Protein AF-A0A890C9V6-F1 (afdb_monomer_lite)

Secondary structure (DSSP, 8-state):
-EEEEEETT-S-BTTEEEEEEETTEEEEEEPTTEEEEEEEETTEEEEE--TTT----EEEEEEETTEEEEEEEEETTEEEEEEEETTEEEEE---

Organism: Theileria equi (NCBI:txid5872)

pLDDT: mean 88.18, std 8.45, range [47.56, 95.88]

Foldseek 3Di:
DAEWEAAPVDPDTPQWDWDPPDPFKIKIFGHPPYAHQFYAHVVGTQDGDDCVVWGWGMWIWGADPNWIKIWIRGDPPDIWIWTDDPPHIDTDPPD

Sequence (95 aa):
ASGAVVDFQLESIDHVTIDKQSEEHIVYTAHEGYAVEKVKEGDSVIKTFDLKEQTPKTVVRHIKDNKPYVVIAVESALHLVLKKDGDKWVELEVA

Radius of gyration: 12.46 Å; chains: 1; bounding box: 30×34×32 Å

Structure (mmCIF, N/CA/C/O backbone):
data_AF-A0A890C9V6-F1
#
_entry.id   AF-A0A890C9V6-F1
#
loop_
_atom_site.group_PDB
_atom_site.id
_atom_site.type_symbol
_atom_site.label_atom_id
_atom_site.label_alt_id
_atom_site.label_comp_id
_atom_site.label_asym_id
_atom_site.label_entity_id
_atom_site.label_seq_id
_atom_site.pdbx_PDB_ins_code
_atom_site.Cartn_x
_atom_site.Cartn_y
_atom_site.Cartn_z
_atom_site.occupancy
_atom_site.B_iso_or_equiv
_atom_site.auth_seq_id
_atom_site.auth_comp_id
_atom_site.auth_asym_id
_atom_site.auth_atom_id
_atom_site.pdbx_PDB_model_num
ATOM 1 N N . ALA A 1 1 ? 10.249 -3.559 -13.445 1.00 63.00 1 ALA A N 1
ATOM 2 C CA . ALA A 1 1 ? 9.848 -4.265 -12.214 1.00 63.00 1 ALA A CA 1
ATOM 3 C C . ALA A 1 1 ? 8.500 -4.920 -12.461 1.00 63.00 1 ALA A C 1
ATOM 5 O O . ALA A 1 1 ? 7.721 -4.349 -13.218 1.00 63.00 1 ALA A O 1
ATOM 6 N N . SER A 1 2 ? 8.238 -6.087 -11.878 1.00 85.06 2 SER A N 1
ATOM 7 C CA . SER A 1 2 ? 6.888 -6.668 -11.886 1.00 85.06 2 SER A CA 1
ATOM 8 C C . SER A 1 2 ? 6.008 -5.966 -10.846 1.00 85.06 2 SER A C 1
ATOM 10 O O . SER A 1 2 ? 6.522 -5.469 -9.840 1.00 85.06 2 SER A O 1
ATOM 12 N N . GLY A 1 3 ? 4.702 -5.899 -11.104 1.00 86.62 3 GLY A N 1
ATOM 13 C CA . GLY A 1 3 ? 3.743 -5.191 -10.262 1.00 86.62 3 GLY A CA 1
ATOM 14 C C . GLY A 1 3 ? 3.189 -6.037 -9.121 1.00 86.62 3 GLY A C 1
ATOM 15 O O . GLY A 1 3 ? 2.636 -7.109 -9.348 1.00 86.62 3 GLY A O 1
ATOM 16 N N . ALA A 1 4 ? 3.325 -5.543 -7.892 1.00 91.94 4 ALA A N 1
ATOM 17 C CA . ALA A 1 4 ? 2.690 -6.086 -6.699 1.00 91.94 4 ALA A CA 1
ATOM 18 C C . ALA A 1 4 ? 1.404 -5.311 -6.374 1.00 91.94 4 ALA A C 1
ATOM 20 O O . ALA A 1 4 ? 1.342 -4.085 -6.518 1.00 91.94 4 ALA A O 1
ATOM 21 N N . VAL A 1 5 ? 0.384 -6.025 -5.896 1.00 94.31 5 VAL A N 1
ATOM 22 C CA . VAL A 1 5 ? -0.874 -5.433 -5.424 1.00 94.31 5 VAL A CA 1
ATOM 23 C C . VAL A 1 5 ? -0.863 -5.413 -3.905 1.00 94.31 5 VAL A C 1
ATOM 25 O O . VAL A 1 5 ? -0.909 -6.462 -3.270 1.00 94.31 5 VAL A O 1
ATOM 28 N N . VAL A 1 6 ? -0.836 -4.219 -3.323 1.00 93.75 6 VAL A N 1
ATOM 29 C CA . VAL A 1 6 ? -0.892 -4.032 -1.875 1.00 93.75 6 VAL A CA 1
ATOM 30 C C . VAL A 1 6 ? -2.341 -3.841 -1.448 1.00 93.75 6 VAL A C 1
ATOM 32 O O . VAL A 1 6 ? -2.956 -2.817 -1.738 1.00 93.75 6 VAL A O 1
ATOM 35 N N . ASP A 1 7 ? -2.883 -4.831 -0.745 1.00 91.88 7 ASP A N 1
ATOM 36 C CA . ASP A 1 7 ? -4.156 -4.727 -0.036 1.00 91.88 7 ASP A CA 1
ATOM 37 C C . ASP A 1 7 ? -3.890 -4.770 1.459 1.00 91.88 7 ASP A C 1
ATOM 39 O O . ASP A 1 7 ? -3.474 -5.792 2.001 1.00 91.88 7 ASP A O 1
ATOM 43 N N . PHE A 1 8 ? -4.125 -3.657 2.136 1.00 85.06 8 PHE A N 1
ATOM 44 C CA . PHE A 1 8 ? -3.790 -3.559 3.549 1.00 85.06 8 PHE A CA 1
ATOM 45 C C . PHE A 1 8 ? -4.782 -4.258 4.487 1.00 85.06 8 PHE A C 1
ATOM 47 O O . PHE A 1 8 ? -4.636 -4.145 5.706 1.00 85.06 8 PHE A O 1
ATOM 54 N N . GLN A 1 9 ? -5.804 -4.937 3.959 1.00 86.44 9 GLN A N 1
ATOM 55 C CA . GLN A 1 9 ? -6.621 -5.880 4.727 1.00 86.44 9 GLN A CA 1
ATOM 56 C C . GLN A 1 9 ? -6.007 -7.288 4.762 1.00 86.44 9 GLN A C 1
ATOM 58 O O . GLN A 1 9 ? -6.414 -8.107 5.583 1.00 86.44 9 GLN A O 1
ATOM 63 N N . LEU A 1 10 ? -5.030 -7.576 3.894 1.00 86.94 10 LEU A N 1
ATOM 64 C CA . LEU A 1 10 ? -4.386 -8.883 3.816 1.00 86.94 10 LEU A CA 1
ATOM 65 C C . LEU A 1 10 ? -3.199 -8.990 4.773 1.00 86.94 10 LEU A C 1
ATOM 67 O O . LEU A 1 10 ? -2.441 -8.045 4.985 1.00 86.94 10 LEU A O 1
ATOM 71 N N . GLU A 1 11 ? -3.006 -10.193 5.309 1.00 85.62 11 GLU A N 1
ATOM 72 C CA . GLU A 1 11 ? -1.886 -10.512 6.201 1.00 85.62 11 GLU A CA 1
ATOM 73 C C . GLU A 1 11 ? -0.682 -11.124 5.477 1.00 85.62 11 GLU A C 1
ATOM 75 O O . GLU A 1 11 ? 0.384 -11.271 6.070 1.00 85.62 11 GLU A O 1
ATOM 80 N N . SER A 1 12 ? -0.838 -11.464 4.197 1.00 89.69 12 SER A N 1
ATOM 81 C CA . SER A 1 12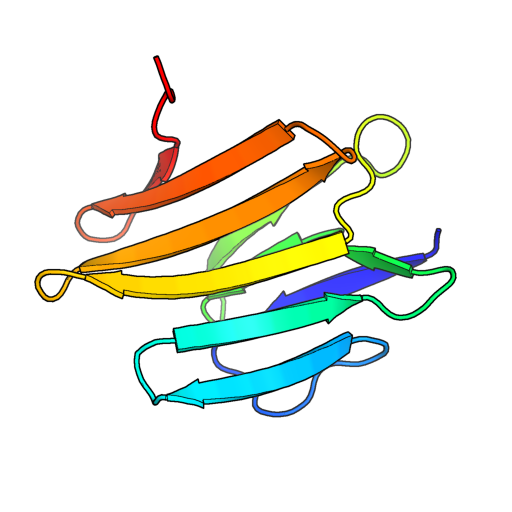 ? 0.236 -11.922 3.319 1.00 89.69 12 SER A CA 1
ATOM 82 C C . SER A 1 12 ? -0.011 -11.408 1.908 1.00 89.69 12 SER A C 1
ATOM 84 O O . SER A 1 12 ? -1.127 -11.532 1.397 1.00 89.69 12 SER A O 1
ATOM 86 N N . ILE A 1 13 ? 1.023 -10.870 1.273 1.00 92.69 13 ILE A N 1
ATOM 87 C CA . ILE A 1 13 ? 0.964 -10.336 -0.085 1.00 92.69 13 ILE A CA 1
ATOM 88 C C . ILE A 1 13 ? 2.179 -10.870 -0.834 1.00 92.69 13 ILE A C 1
ATOM 90 O O . ILE A 1 13 ? 3.291 -10.873 -0.308 1.00 92.69 13 ILE A O 1
ATOM 94 N N . ASP A 1 14 ? 1.961 -11.341 -2.056 1.00 92.50 14 ASP A N 1
ATOM 95 C CA . ASP A 1 14 ? 3.043 -11.876 -2.868 1.00 92.50 14 ASP A CA 1
ATOM 96 C C . ASP A 1 14 ? 4.079 -10.790 -3.187 1.00 92.50 14 ASP A C 1
ATOM 98 O O . ASP A 1 14 ? 3.737 -9.647 -3.500 1.00 92.50 14 ASP A O 1
ATOM 102 N N . HIS A 1 15 ? 5.355 -11.155 -3.078 1.00 93.69 15 HIS A N 1
ATOM 103 C CA . HIS A 1 15 ? 6.499 -10.267 -3.315 1.00 93.69 15 HIS A CA 1
ATOM 104 C C . HIS A 1 15 ? 6.556 -8.990 -2.452 1.00 93.69 15 HIS A C 1
ATOM 106 O O . HIS A 1 15 ? 7.223 -8.020 -2.827 1.00 93.69 15 HIS A O 1
ATOM 112 N N . VAL A 1 16 ? 5.879 -8.978 -1.302 1.00 95.38 16 VAL A N 1
ATOM 113 C CA . VAL A 1 16 ? 5.857 -7.851 -0.365 1.00 95.38 16 VAL A CA 1
ATOM 114 C C . VAL A 1 16 ? 6.108 -8.349 1.057 1.00 95.38 16 VAL A C 1
ATOM 116 O O . VAL A 1 16 ? 5.404 -9.226 1.555 1.00 95.38 16 VAL A O 1
ATOM 119 N N . THR A 1 17 ? 7.059 -7.728 1.751 1.00 95.88 17 THR A N 1
ATOM 120 C CA . THR A 1 17 ? 7.242 -7.903 3.195 1.00 95.88 17 THR A CA 1
ATOM 121 C C . THR A 1 17 ? 6.262 -7.004 3.936 1.00 95.88 17 THR A C 1
ATOM 123 O O . THR A 1 17 ? 6.195 -5.806 3.656 1.00 95.88 17 THR A O 1
ATOM 126 N N . ILE A 1 18 ? 5.537 -7.568 4.903 1.00 95.25 18 ILE A N 1
ATOM 127 C CA . ILE A 1 18 ? 4.630 -6.833 5.788 1.00 95.25 18 ILE A CA 1
ATOM 128 C C . ILE A 1 18 ? 5.266 -6.747 7.172 1.00 95.25 18 ILE A C 1
ATOM 130 O O . ILE A 1 18 ? 5.436 -7.757 7.851 1.00 95.25 18 ILE A O 1
ATOM 134 N N . ASP A 1 19 ? 5.592 -5.532 7.590 1.00 94.75 19 ASP A N 1
ATOM 135 C CA . ASP A 1 19 ? 6.160 -5.228 8.895 1.00 94.75 19 ASP A CA 1
ATOM 136 C C . ASP A 1 19 ? 5.107 -4.526 9.765 1.00 94.75 19 ASP A C 1
ATOM 138 O O . ASP A 1 19 ? 4.801 -3.338 9.600 1.00 94.75 19 ASP A O 1
ATOM 142 N N . LYS A 1 20 ? 4.483 -5.307 10.655 1.00 92.00 20 LYS A N 1
ATOM 143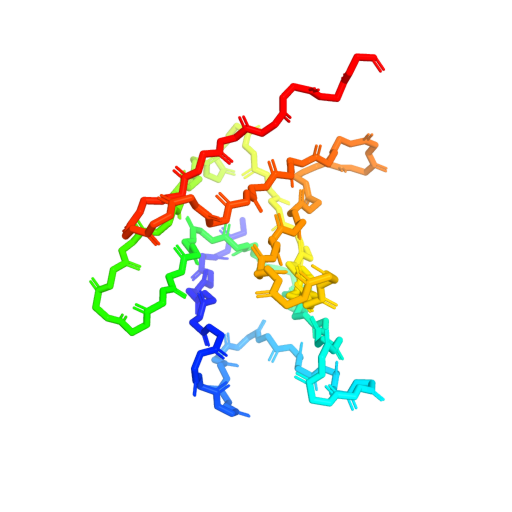 C CA . LYS A 1 20 ? 3.441 -4.848 1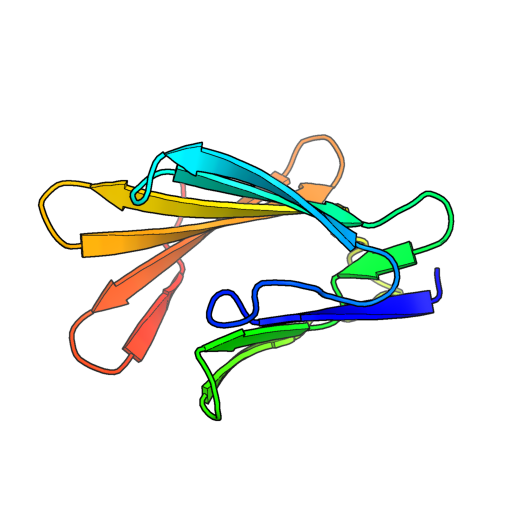1.582 1.00 92.00 20 LYS A CA 1
ATOM 144 C C . LYS A 1 20 ? 4.090 -4.256 12.835 1.00 92.00 20 LYS A C 1
ATOM 146 O O . LYS A 1 20 ? 4.222 -4.936 13.850 1.00 92.00 20 LYS A O 1
ATOM 151 N N . GLN A 1 21 ? 4.464 -2.983 12.762 1.00 91.12 21 GLN A N 1
ATOM 152 C CA . GLN A 1 21 ? 5.021 -2.235 13.896 1.00 91.12 21 GLN A CA 1
ATOM 153 C C . GLN A 1 21 ? 3.969 -2.027 15.006 1.00 91.12 21 GLN A C 1
ATOM 155 O O . GLN A 1 21 ? 4.280 -2.111 16.192 1.00 91.12 21 GLN A O 1
ATOM 160 N N . SER A 1 22 ? 2.707 -1.802 14.626 1.00 90.69 22 SER A N 1
ATOM 161 C CA . SER A 1 22 ? 1.526 -1.852 15.499 1.00 90.69 22 SER A CA 1
ATOM 162 C C . SER A 1 22 ? 0.254 -2.096 14.672 1.00 90.69 22 SER A C 1
ATOM 164 O O . SER A 1 22 ? 0.300 -2.133 13.441 1.00 90.69 22 SER A O 1
ATOM 166 N N . GLU A 1 23 ? -0.912 -2.233 15.312 1.00 85.50 23 GLU A N 1
ATOM 167 C CA . GLU A 1 23 ? -2.195 -2.288 14.582 1.00 85.50 23 GLU A CA 1
ATOM 168 C C . GLU A 1 23 ? -2.452 -1.007 13.765 1.00 85.50 23 GLU A C 1
ATOM 170 O O . GLU A 1 23 ? -3.024 -1.041 12.668 1.00 85.50 23 GLU A O 1
ATOM 175 N N . GLU A 1 24 ? -1.961 0.119 14.282 1.00 88.38 24 GLU A N 1
ATOM 176 C CA . GLU A 1 24 ? -2.100 1.453 13.711 1.00 88.38 24 GLU A CA 1
ATOM 177 C C . GLU A 1 24 ? -0.937 1.851 12.798 1.00 88.38 24 GLU A C 1
ATOM 179 O O . GLU A 1 24 ? -1.017 2.910 12.188 1.00 88.38 24 GLU A O 1
ATOM 184 N N . HIS A 1 25 ? 0.131 1.053 12.686 1.00 91.12 25 HIS A N 1
ATOM 185 C CA . HIS A 1 25 ? 1.306 1.357 11.866 1.00 91.12 25 HIS A CA 1
ATOM 186 C C . HIS A 1 25 ? 1.850 0.086 11.208 1.00 91.12 25 HIS A C 1
ATOM 188 O O 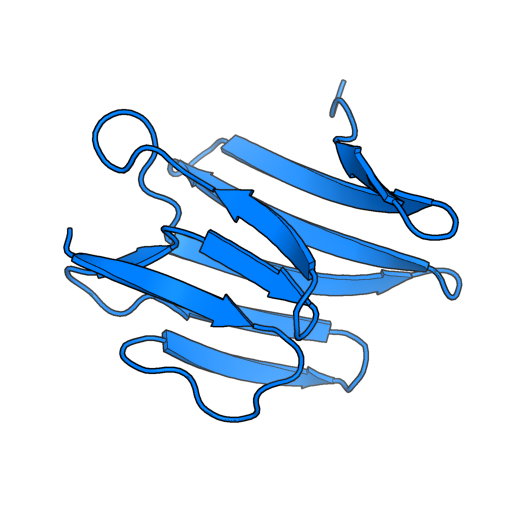. HIS A 1 25 ? 2.466 -0.757 11.860 1.00 91.12 25 HIS A O 1
ATOM 194 N N . ILE A 1 26 ? 1.646 -0.044 9.896 1.00 93.62 26 ILE A N 1
ATOM 195 C CA . ILE A 1 26 ? 2.106 -1.200 9.118 1.00 93.62 26 ILE A CA 1
ATOM 196 C C . ILE A 1 26 ? 2.856 -0.718 7.881 1.00 93.62 26 ILE A C 1
ATOM 198 O O . ILE A 1 26 ? 2.348 0.117 7.127 1.00 93.62 26 ILE A O 1
ATOM 202 N N . VAL A 1 27 ? 4.041 -1.280 7.659 1.00 94.50 27 VAL A N 1
ATOM 203 C CA . VAL A 1 27 ? 4.894 -0.984 6.506 1.00 94.50 27 VAL A CA 1
ATOM 204 C C . VAL A 1 27 ? 4.872 -2.166 5.540 1.00 94.50 27 VAL A C 1
ATOM 206 O O . VAL A 1 27 ? 5.148 -3.301 5.917 1.00 94.50 27 VAL A O 1
ATOM 209 N N . TYR A 1 28 ? 4.559 -1.893 4.279 1.00 95.12 28 TYR A N 1
ATOM 210 C CA . TYR A 1 28 ? 4.555 -2.852 3.180 1.00 95.12 28 TYR A CA 1
ATOM 211 C C . TYR A 1 28 ? 5.718 -2.514 2.253 1.00 95.12 28 TYR A C 1
ATOM 213 O O . TYR A 1 28 ? 5.753 -1.417 1.692 1.00 95.12 28 TYR A O 1
ATOM 221 N N . THR A 1 29 ? 6.659 -3.439 2.077 1.00 94.81 29 THR A N 1
ATOM 222 C CA . THR A 1 29 ? 7.859 -3.220 1.257 1.00 94.81 29 THR A CA 1
ATOM 223 C C . THR A 1 29 ? 7.920 -4.233 0.126 1.00 94.81 29 THR A C 1
ATOM 225 O O . THR A 1 29 ? 8.040 -5.431 0.374 1.00 94.81 29 THR A O 1
ATOM 228 N N . ALA A 1 30 ? 7.860 -3.758 -1.117 1.00 94.19 30 ALA A N 1
ATOM 229 C CA . ALA A 1 30 ? 8.046 -4.603 -2.289 1.00 94.19 30 ALA A CA 1
ATOM 230 C C . ALA A 1 30 ? 9.472 -5.175 -2.317 1.00 94.19 30 ALA A C 1
ATOM 232 O O . ALA A 1 30 ? 10.450 -4.450 -2.114 1.00 94.19 30 ALA A O 1
ATOM 233 N N . HIS A 1 31 ? 9.588 -6.473 -2.590 1.00 94.38 31 HIS A N 1
ATOM 234 C CA . HIS A 1 31 ? 10.871 -7.155 -2.717 1.00 94.38 31 HIS A CA 1
ATOM 235 C C . HIS A 1 31 ? 11.696 -6.587 -3.884 1.00 94.38 31 HIS A C 1
ATOM 237 O O . HIS A 1 31 ? 11.185 -5.933 -4.802 1.00 94.38 31 HIS A O 1
ATOM 243 N N . GLU A 1 32 ? 12.999 -6.861 -3.878 1.00 90.62 32 GLU A N 1
ATOM 244 C CA . GLU A 1 32 ? 13.884 -6.489 -4.981 1.00 90.62 32 GLU A CA 1
ATOM 245 C C . GLU A 1 32 ? 13.354 -7.025 -6.327 1.00 90.62 32 GLU A C 1
ATOM 247 O O . GLU A 1 32 ? 12.857 -8.145 -6.418 1.00 90.62 32 GLU A O 1
ATOM 252 N N . GLY A 1 33 ? 13.402 -6.196 -7.376 1.00 90.75 33 GLY A N 1
ATOM 253 C CA . GLY A 1 33 ? 12.822 -6.510 -8.690 1.00 90.75 33 GLY A CA 1
ATOM 254 C C . GLY A 1 33 ? 11.318 -6.225 -8.843 1.00 90.75 33 GLY A C 1
ATOM 255 O O . GLY A 1 33 ? 10.837 -6.148 -9.979 1.00 90.75 33 GLY A O 1
ATOM 256 N N . TYR A 1 34 ? 10.595 -5.964 -7.748 1.00 93.25 34 TYR A N 1
ATOM 257 C CA . TYR A 1 34 ? 9.159 -5.649 -7.743 1.00 93.25 34 TYR A CA 1
ATOM 258 C C . TYR A 1 34 ? 8.885 -4.180 -7.416 1.00 93.25 34 TYR A C 1
ATOM 260 O O . TYR A 1 34 ? 9.734 -3.481 -6.866 1.00 93.25 34 TYR A O 1
ATOM 268 N N . ALA A 1 35 ? 7.710 -3.690 -7.790 1.00 93.56 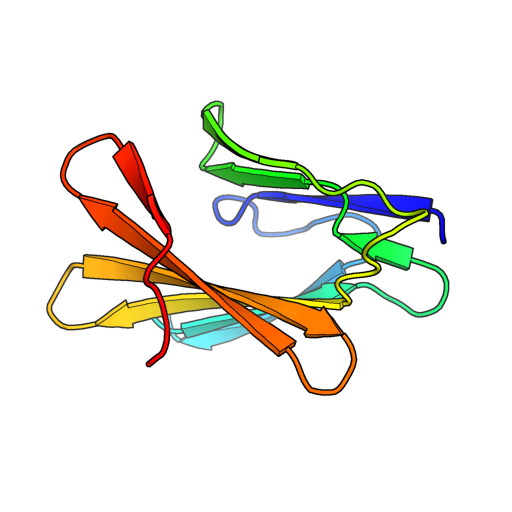35 ALA A N 1
ATOM 269 C CA . ALA A 1 35 ? 7.203 -2.368 -7.430 1.00 93.56 35 ALA A CA 1
ATOM 270 C C . ALA A 1 35 ? 5.706 -2.462 -7.130 1.00 93.56 35 ALA A C 1
ATOM 272 O O . ALA A 1 35 ? 5.042 -3.389 -7.587 1.00 93.56 35 ALA A O 1
ATOM 273 N N . VAL A 1 36 ? 5.165 -1.516 -6.371 1.00 94.44 36 VAL A N 1
ATOM 274 C CA . VAL A 1 36 ? 3.736 -1.488 -6.049 1.00 94.44 36 VAL A CA 1
ATOM 275 C C . VAL A 1 36 ? 2.953 -0.929 -7.237 1.00 94.44 36 VAL A C 1
ATOM 277 O O . VAL A 1 36 ? 2.975 0.260 -7.518 1.00 94.44 36 VAL A O 1
ATOM 280 N N . GLU A 1 37 ? 2.229 -1.777 -7.951 1.00 95.25 37 GLU A N 1
ATOM 281 C CA . GLU A 1 37 ? 1.405 -1.337 -9.084 1.00 95.25 37 GLU A CA 1
ATOM 282 C C . GLU A 1 37 ? 0.070 -0.764 -8.613 1.00 95.25 37 GLU A C 1
ATOM 284 O O . GLU A 1 37 ? -0.503 0.129 -9.235 1.00 95.25 37 GLU A O 1
ATOM 289 N N . LYS A 1 38 ? -0.455 -1.286 -7.503 1.00 95.00 38 LYS A N 1
ATOM 290 C CA . LYS A 1 38 ? -1.807 -0.978 -7.049 1.00 95.00 38 LYS A CA 1
ATOM 291 C C . LYS A 1 38 ? -1.900 -1.031 -5.538 1.00 95.00 38 LYS A C 1
ATOM 293 O O . LYS A 1 38 ? -1.419 -1.981 -4.927 1.00 95.00 38 LYS A O 1
ATOM 298 N N . VAL A 1 39 ? -2.575 -0.043 -4.962 1.00 94.81 39 VAL A N 1
ATOM 299 C CA . VAL A 1 39 ? -2.951 -0.010 -3.547 1.00 94.81 39 VAL A CA 1
ATOM 300 C C . VAL A 1 39 ? -4.469 -0.068 -3.442 1.00 94.81 39 VAL A C 1
ATOM 302 O O . VAL A 1 39 ? -5.168 0.671 -4.143 1.00 94.81 39 VAL A O 1
ATOM 305 N N . LYS A 1 40 ? -4.985 -0.955 -2.589 1.00 94.44 40 LYS A N 1
ATOM 306 C CA . LYS A 1 40 ? -6.421 -1.171 -2.390 1.00 94.44 40 LYS A CA 1
ATOM 307 C C . LYS A 1 40 ? -6.791 -1.421 -0.926 1.00 94.44 40 LYS A C 1
ATOM 309 O O . LYS A 1 40 ? -5.935 -1.737 -0.104 1.00 94.44 40 LYS A O 1
ATOM 314 N N . GLU A 1 41 ? -8.081 -1.275 -0.646 1.00 90.75 41 GLU A N 1
ATOM 315 C CA . GLU A 1 41 ? -8.761 -1.618 0.605 1.00 90.75 41 GLU A CA 1
ATOM 316 C C . GLU A 1 41 ? -9.872 -2.618 0.287 1.00 90.75 41 GLU A C 1
ATOM 318 O O . GLU A 1 41 ? -10.958 -2.219 -0.147 1.00 90.75 41 GLU A O 1
ATOM 323 N N . GLY A 1 42 ? -9.592 -3.916 0.428 1.00 89.31 42 GLY A N 1
ATOM 324 C CA . GLY A 1 42 ? -10.520 -4.958 -0.011 1.00 89.31 42 GLY A CA 1
ATOM 325 C C . GLY A 1 42 ? -10.835 -4.824 -1.506 1.00 89.31 42 GLY A C 1
ATOM 326 O O . GLY A 1 42 ? -9.947 -4.952 -2.358 1.00 89.31 42 GLY A O 1
ATOM 327 N N . ASP A 1 43 ? -12.095 -4.526 -1.830 1.00 90.31 43 ASP A N 1
ATOM 328 C CA . ASP A 1 43 ? -12.565 -4.339 -3.211 1.00 90.31 43 ASP A CA 1
ATOM 329 C C . ASP A 1 43 ? -12.336 -2.920 -3.764 1.00 90.31 43 ASP A C 1
ATOM 331 O O . ASP A 1 43 ? -12.458 -2.689 -4.968 1.00 90.31 43 ASP A O 1
ATOM 335 N N . SER A 1 44 ? -11.985 -1.951 -2.912 1.00 89.81 44 SER A N 1
ATOM 336 C CA . SER A 1 44 ? -11.834 -0.548 -3.314 1.00 89.81 44 SER A CA 1
ATOM 337 C C . SER A 1 44 ? -10.402 -0.228 -3.732 1.00 89.81 44 SER A C 1
ATOM 339 O O . SER A 1 44 ? -9.477 -0.303 -2.927 1.00 89.81 44 SER A O 1
ATOM 341 N N . VAL A 1 45 ? -10.204 0.180 -4.987 1.00 93.62 45 VAL A N 1
ATOM 342 C CA . VAL A 1 45 ? -8.898 0.651 -5.474 1.00 93.62 45 VAL A CA 1
ATOM 343 C C . VAL A 1 45 ? -8.649 2.077 -4.988 1.00 93.62 45 VAL A C 1
ATOM 345 O O . VAL A 1 45 ? -9.444 2.974 -5.249 1.00 93.62 45 VAL A O 1
ATOM 348 N N . ILE A 1 46 ? -7.519 2.285 -4.314 1.00 92.69 46 ILE A N 1
ATOM 349 C CA . ILE A 1 46 ? -7.105 3.588 -3.778 1.00 92.69 46 ILE A CA 1
ATOM 350 C C . ILE A 1 46 ? -6.236 4.325 -4.789 1.00 92.69 46 ILE A C 1
ATOM 352 O O . ILE A 1 46 ? -6.464 5.496 -5.077 1.00 92.69 46 ILE A O 1
ATOM 356 N N . LYS A 1 47 ? -5.229 3.637 -5.334 1.00 92.88 47 LYS A N 1
ATOM 357 C CA . LYS A 1 47 ? -4.304 4.196 -6.324 1.00 92.88 47 LYS A CA 1
ATOM 358 C C . LYS A 1 47 ? -3.764 3.082 -7.217 1.00 92.88 47 LYS A C 1
ATOM 360 O O . LYS A 1 47 ? -3.561 1.958 -6.762 1.00 92.88 47 LYS A O 1
ATOM 365 N N . THR A 1 48 ? -3.542 3.402 -8.486 1.00 94.12 48 THR A N 1
ATOM 366 C CA . THR A 1 48 ? -2.823 2.560 -9.454 1.00 94.12 48 THR A CA 1
ATOM 367 C C . THR A 1 48 ? -1.674 3.384 -10.028 1.00 94.12 48 THR A C 1
ATOM 369 O O . THR A 1 48 ? -1.836 4.589 -10.223 1.00 94.12 48 THR A O 1
ATOM 372 N N . PHE A 1 49 ? -0.532 2.747 -10.262 1.00 91.69 49 PHE A N 1
ATOM 373 C CA . PHE A 1 49 ? 0.708 3.373 -10.709 1.00 91.69 49 PHE A CA 1
ATOM 374 C C . PHE A 1 49 ? 1.104 2.859 -12.092 1.00 91.69 49 PHE A C 1
ATOM 376 O O . PHE A 1 49 ? 1.052 1.655 -12.342 1.00 91.69 49 PHE A O 1
ATOM 383 N N . ASP A 1 50 ? 1.544 3.760 -12.974 1.00 90.44 50 ASP A N 1
ATOM 384 C CA . ASP A 1 50 ? 2.266 3.356 -14.181 1.00 90.44 50 ASP A CA 1
ATOM 385 C C . ASP A 1 50 ? 3.727 3.080 -13.813 1.00 90.44 50 ASP A C 1
ATOM 387 O O . ASP A 1 50 ? 4.490 4.002 -13.534 1.00 90.44 50 ASP A O 1
ATOM 391 N N . LEU A 1 51 ? 4.128 1.807 -13.842 1.00 90.38 51 LEU A N 1
ATOM 392 C CA . LEU A 1 51 ? 5.479 1.370 -13.475 1.00 90.38 51 LEU A CA 1
ATOM 393 C C . LEU A 1 51 ? 6.585 1.839 -14.431 1.00 90.38 51 LEU A C 1
ATOM 395 O O . LEU A 1 51 ? 7.765 1.630 -14.139 1.00 90.38 51 LEU A O 1
ATOM 399 N N . LYS A 1 52 ? 6.234 2.432 -15.578 1.00 88.94 52 LYS A N 1
ATOM 400 C CA . LYS A 1 52 ? 7.197 3.089 -16.471 1.00 88.94 52 LYS A CA 1
ATOM 401 C C . LYS A 1 52 ? 7.536 4.502 -16.010 1.00 88.94 52 LYS A C 1
ATOM 403 O O . LYS A 1 52 ? 8.636 4.964 -16.294 1.00 88.94 52 LYS A O 1
ATOM 408 N N . GLU A 1 53 ? 6.605 5.162 -15.328 1.00 87.00 53 GLU A N 1
ATOM 409 C CA . GLU A 1 53 ? 6.758 6.535 -14.841 1.00 87.00 53 GLU A CA 1
ATOM 410 C C . GLU A 1 53 ? 7.106 6.576 -13.352 1.00 87.00 53 GLU A C 1
ATOM 412 O O . GLU A 1 53 ? 7.876 7.422 -12.919 1.00 87.00 53 GLU A O 1
ATOM 417 N N . GLN A 1 54 ? 6.536 5.663 -12.566 1.00 87.62 54 GLN A N 1
ATOM 418 C CA . GLN A 1 54 ? 6.573 5.659 -11.110 1.00 87.62 54 GLN A CA 1
ATOM 419 C C . GLN A 1 54 ? 6.839 4.245 -10.604 1.00 87.62 54 GLN A C 1
ATOM 421 O O . GLN A 1 54 ? 6.071 3.327 -10.874 1.00 87.62 54 GLN A O 1
ATOM 426 N N . THR A 1 55 ? 7.896 4.051 -9.817 1.00 91.12 55 THR A N 1
ATOM 427 C CA . THR A 1 55 ? 8.271 2.720 -9.307 1.00 91.12 55 THR A CA 1
ATOM 428 C C . THR A 1 55 ? 8.202 2.657 -7.783 1.00 91.12 55 THR A C 1
ATOM 430 O O . THR A 1 55 ? 9.239 2.472 -7.136 1.00 91.12 55 THR A O 1
ATOM 433 N N . PRO A 1 56 ? 7.006 2.796 -7.182 1.00 92.38 56 PRO A N 1
ATOM 434 C CA . PRO A 1 56 ? 6.871 2.825 -5.737 1.00 92.38 56 PRO A CA 1
ATOM 435 C C . PRO A 1 56 ? 7.351 1.525 -5.094 1.00 92.38 56 PRO A C 1
ATOM 437 O O . PRO A 1 56 ? 7.114 0.422 -5.599 1.00 92.38 56 PRO A O 1
ATOM 440 N N . LYS A 1 57 ? 8.022 1.661 -3.952 1.00 92.94 57 LYS A N 1
ATOM 441 C CA . LYS A 1 57 ? 8.623 0.531 -3.222 1.00 92.94 57 LYS A CA 1
ATOM 442 C C . LYS A 1 57 ? 7.971 0.262 -1.884 1.00 92.94 57 LYS A C 1
ATOM 444 O O . LYS A 1 57 ? 7.906 -0.893 -1.467 1.00 92.94 57 LYS A O 1
ATOM 449 N N . THR A 1 58 ? 7.478 1.310 -1.238 1.00 93.06 58 THR A N 1
ATOM 450 C CA . THR A 1 58 ? 6.969 1.221 0.124 1.00 93.06 58 THR A CA 1
ATOM 451 C C . THR A 1 58 ? 5.602 1.866 0.215 1.00 93.06 58 THR A C 1
ATOM 453 O O . THR A 1 58 ? 5.391 2.970 -0.286 1.00 93.06 58 THR A O 1
ATOM 456 N N . VAL A 1 59 ? 4.687 1.173 0.883 1.00 94.12 59 VAL A N 1
ATOM 457 C CA . VAL A 1 59 ? 3.389 1.697 1.303 1.00 94.12 59 VAL A CA 1
ATOM 458 C C . VAL A 1 59 ? 3.345 1.627 2.821 1.00 94.12 59 VAL A C 1
ATOM 460 O O . VAL A 1 59 ? 3.641 0.589 3.401 1.00 94.12 59 VAL A O 1
ATOM 463 N N . VAL A 1 60 ? 2.976 2.716 3.479 1.00 93.56 60 VAL A N 1
ATOM 464 C CA . VAL A 1 60 ? 2.808 2.773 4.931 1.00 93.56 60 VAL A CA 1
ATOM 465 C C . VAL A 1 60 ? 1.349 3.059 5.224 1.00 93.56 60 VAL A C 1
ATOM 467 O O . VAL A 1 60 ? 0.835 4.116 4.853 1.00 93.56 60 VAL A O 1
ATOM 470 N N . ARG A 1 61 ? 0.686 2.129 5.911 1.00 91.81 61 ARG A N 1
ATOM 471 C CA . ARG A 1 61 ? -0.631 2.364 6.501 1.00 91.81 61 ARG A CA 1
ATOM 472 C C . ARG A 1 61 ? -0.420 2.921 7.895 1.00 91.81 61 ARG A C 1
ATOM 474 O O . ARG A 1 61 ? 0.212 2.257 8.715 1.00 91.81 61 ARG A O 1
ATOM 481 N N . HIS A 1 62 ? -0.998 4.084 8.174 1.00 91.19 62 HIS A N 1
ATOM 482 C CA . HIS A 1 62 ? -1.051 4.592 9.535 1.00 91.19 62 HIS A CA 1
ATOM 483 C C . HIS A 1 62 ? -2.435 5.107 9.927 1.00 91.19 62 HIS A C 1
ATOM 485 O O . HIS A 1 62 ? -3.157 5.660 9.100 1.00 91.19 62 HIS A O 1
ATOM 491 N N . ILE A 1 63 ? -2.806 4.931 11.192 1.00 88.44 63 ILE A N 1
ATOM 492 C CA . ILE A 1 63 ? -3.989 5.553 11.788 1.00 88.44 63 ILE A CA 1
ATOM 493 C C . ILE A 1 63 ? -3.501 6.698 12.669 1.00 88.44 63 ILE A C 1
ATOM 495 O O . ILE A 1 63 ? -2.661 6.511 13.542 1.00 88.44 63 ILE A O 1
ATOM 499 N N . LYS A 1 64 ? -4.006 7.905 12.420 1.00 85.50 64 LYS A N 1
ATOM 500 C CA . LYS A 1 64 ? -3.717 9.088 13.232 1.00 85.50 64 LYS A CA 1
ATOM 501 C C . LYS A 1 64 ? -5.014 9.836 13.485 1.00 85.50 64 LYS A C 1
ATOM 503 O O . LYS A 1 64 ? -5.783 10.058 12.554 1.00 85.50 64 LYS A O 1
ATOM 508 N N . ASP A 1 65 ? -5.272 10.195 14.740 1.00 85.75 65 ASP A N 1
ATOM 509 C CA . ASP A 1 65 ? -6.505 10.882 15.152 1.00 85.75 65 ASP A CA 1
ATOM 510 C C . ASP A 1 65 ? -7.780 10.143 14.691 1.00 85.75 65 ASP A C 1
ATOM 512 O O . ASP A 1 65 ? -8.745 10.755 14.228 1.00 85.75 65 ASP A O 1
ATOM 516 N N . ASN A 1 66 ? -7.757 8.804 14.770 1.00 82.44 66 ASN A N 1
ATOM 517 C CA . ASN A 1 66 ? -8.814 7.901 14.299 1.00 82.44 66 ASN A CA 1
ATOM 518 C C . ASN A 1 66 ? -9.127 8.006 12.788 1.00 82.44 66 ASN A C 1
ATOM 520 O O . ASN A 1 66 ? -10.220 7.657 12.341 1.00 82.44 66 ASN A O 1
ATOM 524 N N . LYS A 1 67 ? -8.180 8.510 11.987 1.00 84.94 67 LYS A N 1
ATOM 525 C CA . LYS A 1 67 ? -8.286 8.611 10.526 1.00 84.94 67 LYS A CA 1
ATOM 526 C C . LYS A 1 67 ? -7.176 7.793 9.872 1.00 84.94 67 LYS A C 1
ATOM 528 O O . LYS A 1 67 ? -6.021 7.924 10.282 1.00 84.94 67 LYS A O 1
ATOM 533 N N . PRO A 1 68 ? -7.490 6.956 8.870 1.00 88.19 68 PRO A N 1
ATOM 534 C CA . PRO A 1 68 ? -6.477 6.192 8.174 1.00 88.19 68 PRO A CA 1
ATOM 535 C C . PRO A 1 68 ? -5.823 7.039 7.079 1.00 88.19 68 PRO A C 1
ATOM 537 O O . PRO A 1 68 ? -6.470 7.805 6.354 1.00 88.19 68 PRO A O 1
ATOM 540 N N . TYR A 1 69 ? -4.519 6.855 6.965 1.00 89.94 69 TYR A N 1
ATOM 541 C CA . TYR A 1 69 ? -3.646 7.487 5.998 1.00 89.94 69 TYR A CA 1
ATOM 542 C C . TYR A 1 69 ? -2.779 6.421 5.337 1.00 89.94 69 TYR A C 1
ATOM 544 O O . TYR A 1 69 ? -2.378 5.429 5.955 1.00 89.94 69 TYR A O 1
ATOM 552 N N . VAL A 1 70 ? -2.466 6.656 4.073 1.00 91.50 70 VAL A N 1
ATOM 553 C CA . VAL A 1 70 ? -1.602 5.815 3.258 1.00 91.50 70 VAL A CA 1
ATOM 554 C C . VAL A 1 70 ? -0.498 6.700 2.708 1.00 91.50 70 VAL A C 1
ATOM 556 O O . VAL A 1 70 ? -0.768 7.652 1.982 1.00 91.50 70 VAL A O 1
ATOM 559 N N . VAL A 1 71 ? 0.746 6.394 3.064 1.00 91.06 71 VAL A N 1
ATOM 560 C CA . VAL A 1 71 ? 1.927 7.061 2.508 1.00 91.06 71 VAL A CA 1
ATOM 561 C C . VAL A 1 71 ? 2.583 6.111 1.528 1.00 91.06 71 VAL A C 1
ATOM 563 O O . VAL A 1 71 ? 2.849 4.965 1.875 1.00 91.06 71 VAL A O 1
ATOM 566 N N . ILE A 1 72 ? 2.841 6.567 0.310 1.00 90.50 72 ILE A N 1
ATOM 567 C CA . ILE A 1 72 ? 3.441 5.757 -0.746 1.00 90.50 72 ILE A CA 1
ATOM 568 C C . ILE A 1 72 ? 4.733 6.435 -1.177 1.00 90.50 72 ILE A C 1
ATOM 570 O O . ILE A 1 72 ? 4.710 7.570 -1.647 1.00 90.50 72 ILE A O 1
ATOM 574 N N . ALA A 1 73 ? 5.856 5.744 -1.010 1.00 87.50 73 ALA A N 1
ATOM 575 C CA . ALA A 1 73 ? 7.148 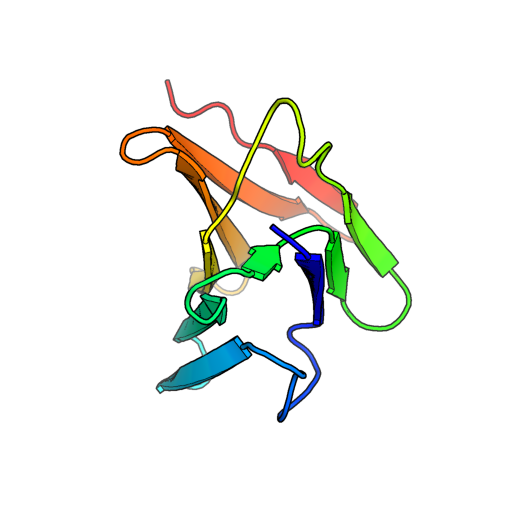6.193 -1.509 1.00 87.50 73 ALA A CA 1
ATOM 576 C C . ALA A 1 73 ? 7.262 5.793 -2.982 1.00 87.50 73 ALA A C 1
ATOM 578 O O . ALA A 1 73 ? 7.396 4.604 -3.285 1.00 87.50 73 ALA A O 1
ATOM 579 N N . VAL A 1 74 ? 7.152 6.777 -3.875 1.00 78.81 74 VAL A N 1
ATOM 580 C CA . VAL A 1 74 ? 7.062 6.585 -5.333 1.00 78.81 74 VAL A CA 1
ATOM 581 C C . VAL A 1 74 ? 8.434 6.609 -5.997 1.00 78.81 74 VAL A C 1
ATOM 583 O O . VAL A 1 74 ? 8.724 5.799 -6.875 1.00 78.81 74 VAL A O 1
ATOM 586 N N . GLU A 1 75 ? 9.295 7.492 -5.503 1.00 73.00 75 GLU A N 1
ATOM 587 C CA . GLU A 1 75 ? 10.710 7.607 -5.844 1.00 73.00 75 GLU A CA 1
ATOM 588 C C . GLU A 1 75 ? 11.508 7.838 -4.559 1.00 73.00 75 GLU A C 1
ATOM 590 O O . GLU A 1 75 ? 10.929 8.147 -3.516 1.00 73.00 75 GLU A O 1
ATOM 595 N N . SER A 1 76 ? 12.840 7.755 -4.626 1.00 62.22 76 SER A N 1
ATOM 596 C CA . SER A 1 76 ? 13.745 7.904 -3.473 1.00 62.22 76 SER A CA 1
ATOM 597 C C . SER A 1 76 ? 13.572 9.210 -2.674 1.00 62.22 76 SER A C 1
ATOM 599 O O . SER A 1 76 ? 14.136 9.324 -1.589 1.00 62.22 76 SER A O 1
ATOM 601 N N . ALA A 1 77 ? 12.818 10.189 -3.188 1.00 63.06 77 ALA A N 1
ATOM 602 C CA . ALA A 1 77 ? 12.556 11.465 -2.527 1.00 63.06 77 ALA A CA 1
ATOM 603 C C . ALA A 1 77 ? 11.085 11.933 -2.556 1.00 63.06 77 ALA A C 1
ATOM 605 O O . ALA A 1 77 ? 10.785 12.955 -1.940 1.00 63.06 77 ALA A O 1
ATOM 606 N N . LEU A 1 78 ? 10.166 11.226 -3.234 1.00 78.88 78 LEU A N 1
ATOM 607 C CA . LEU A 1 78 ? 8.776 11.674 -3.391 1.00 78.88 78 LEU A CA 1
ATOM 608 C C . LEU A 1 78 ? 7.797 10.740 -2.676 1.00 78.88 78 LEU A C 1
ATOM 610 O O . LEU A 1 78 ? 7.701 9.549 -2.986 1.00 78.88 78 LEU A O 1
ATOM 614 N N . HIS A 1 79 ? 7.048 11.315 -1.734 1.00 84.38 79 HIS A N 1
ATOM 615 C CA . HIS A 1 79 ? 6.003 10.632 -0.982 1.00 84.38 79 HIS A CA 1
ATOM 616 C C . HIS A 1 79 ? 4.632 11.161 -1.392 1.00 84.38 79 HIS A C 1
ATOM 618 O O . HIS A 1 79 ? 4.378 12.360 -1.301 1.00 84.38 79 HIS A O 1
ATOM 624 N N . LEU A 1 80 ? 3.733 10.261 -1.783 1.00 88.00 80 LEU A N 1
ATOM 625 C CA . LEU A 1 80 ? 2.311 10.563 -1.910 1.00 88.00 80 LEU A CA 1
ATOM 626 C C . LEU A 1 80 ? 1.622 10.239 -0.595 1.00 88.00 80 LEU A C 1
ATOM 628 O O . LEU A 1 80 ? 1.798 9.146 -0.059 1.00 88.00 80 LEU A O 1
ATOM 632 N N . VAL A 1 81 ? 0.816 11.166 -0.090 1.00 90.19 81 VAL A N 1
ATOM 633 C CA . VAL A 1 81 ? 0.028 10.955 1.124 1.00 90.19 81 VAL A CA 1
ATOM 634 C C . VAL A 1 81 ? -1.442 10.979 0.747 1.00 90.19 81 VAL A C 1
ATOM 636 O O . VAL A 1 81 ? -1.947 11.988 0.268 1.00 90.19 81 VAL A O 1
ATOM 639 N N . LEU A 1 82 ? -2.142 9.874 0.975 1.00 91.06 82 LEU A N 1
ATOM 640 C CA . LEU A 1 82 ? -3.586 9.785 0.819 1.00 91.06 82 LEU A CA 1
ATOM 641 C C . LEU A 1 82 ? -4.242 9.653 2.185 1.00 91.06 82 LEU A C 1
ATOM 643 O O . LEU A 1 82 ? -3.771 8.919 3.051 1.00 91.06 82 LEU A O 1
ATOM 647 N N . LYS A 1 83 ? -5.356 10.346 2.369 1.00 90.81 83 LYS A N 1
ATOM 648 C CA . LYS A 1 83 ? -6.169 10.291 3.580 1.00 90.81 83 LYS A CA 1
ATOM 649 C C . LYS A 1 83 ? -7.565 9.817 3.222 1.00 90.81 83 LYS A C 1
ATOM 651 O O . LYS A 1 83 ? -8.111 10.228 2.199 1.00 90.81 83 LYS A O 1
ATOM 656 N N . LYS A 1 84 ? -8.168 9.005 4.085 1.00 87.06 84 LYS A N 1
ATOM 657 C CA . LYS A 1 84 ? -9.585 8.669 3.953 1.00 87.06 84 LYS A CA 1
ATOM 658 C C . LYS A 1 84 ? -10.459 9.800 4.500 1.00 87.06 84 LYS A C 1
ATOM 660 O O . LYS A 1 84 ? -10.296 10.229 5.646 1.00 87.06 84 LYS A O 1
ATOM 665 N N . ASP A 1 85 ? -11.372 10.284 3.671 1.00 85.38 85 ASP A N 1
ATOM 666 C CA . ASP A 1 85 ? -12.380 11.291 3.988 1.00 85.38 85 ASP A CA 1
ATOM 667 C C . ASP A 1 85 ? -13.770 10.722 3.668 1.00 85.38 85 ASP A C 1
ATOM 669 O O . ASP A 1 85 ? -14.172 10.596 2.507 1.00 85.38 85 ASP A O 1
ATOM 673 N N . GLY A 1 86 ? -14.473 10.273 4.712 1.00 83.62 86 GLY A N 1
ATOM 674 C CA . GLY A 1 86 ? -15.671 9.442 4.562 1.00 83.62 86 GLY A CA 1
ATOM 675 C C . GLY A 1 86 ? -15.348 8.121 3.855 1.00 83.62 86 GLY A C 1
ATOM 676 O O . GLY A 1 86 ? -14.495 7.362 4.313 1.00 83.62 86 GLY A O 1
ATOM 677 N N . ASP A 1 87 ? -16.006 7.873 2.721 1.00 82.94 87 ASP A N 1
ATOM 678 C CA . ASP A 1 87 ? -15.815 6.667 1.899 1.00 82.94 87 ASP A CA 1
ATOM 679 C C . ASP A 1 87 ? -14.776 6.843 0.779 1.00 82.94 87 ASP A C 1
ATOM 681 O O . ASP A 1 87 ? -14.555 5.930 -0.017 1.00 82.94 87 ASP A O 1
ATOM 685 N N . LYS A 1 88 ? -14.145 8.019 0.672 1.00 85.25 88 LYS A N 1
ATOM 686 C CA . LYS A 1 88 ? -13.215 8.340 -0.418 1.00 85.25 88 LYS A CA 1
ATOM 687 C C . LYS A 1 88 ? -11.798 8.530 0.093 1.00 85.25 88 LYS A C 1
ATOM 689 O O . LYS A 1 88 ? -11.577 8.998 1.204 1.00 85.25 88 LYS A O 1
ATOM 694 N N . TRP A 1 89 ? -10.834 8.212 -0.760 1.00 89.81 89 TRP A N 1
ATOM 695 C CA . TRP A 1 89 ? -9.429 8.524 -0.536 1.00 89.81 89 TRP A CA 1
ATOM 696 C C . TRP A 1 89 ? -9.064 9.789 -1.307 1.00 89.81 89 TRP A C 1
ATOM 698 O O . TRP A 1 89 ? -9.323 9.880 -2.507 1.00 89.81 89 TRP A O 1
ATOM 708 N N . VAL A 1 90 ? -8.492 10.767 -0.610 1.00 90.00 90 VAL A N 1
ATOM 709 C CA . VAL A 1 90 ? -8.063 12.047 -1.180 1.00 90.00 90 VAL A CA 1
ATOM 710 C C . VAL A 1 90 ? -6.558 12.204 -1.020 1.00 90.00 90 VAL A C 1
ATOM 712 O O . VAL A 1 90 ? -6.005 11.907 0.041 1.00 90.00 90 VAL A O 1
ATOM 715 N N . GLU A 1 91 ? -5.893 12.638 -2.085 1.00 89.69 91 GLU A N 1
ATOM 716 C CA . GLU A 1 91 ? -4.470 12.970 -2.060 1.00 89.69 91 GLU A CA 1
ATOM 717 C C . GLU A 1 91 ? -4.278 14.298 -1.321 1.00 89.69 91 GLU A C 1
ATOM 719 O O . GLU A 1 91 ? -5.028 15.253 -1.534 1.00 89.69 91 GLU A O 1
ATOM 724 N N . LEU A 1 92 ? -3.311 14.340 -0.413 1.00 85.00 92 LEU A N 1
ATOM 725 C CA . LEU A 1 92 ? -2.901 15.556 0.269 1.00 85.00 92 LEU A CA 1
ATOM 726 C C . LEU A 1 92 ? -1.713 16.138 -0.485 1.00 85.00 92 LEU A C 1
ATOM 728 O O . LEU A 1 92 ? -0.671 15.490 -0.594 1.00 85.00 92 LEU A O 1
ATOM 732 N N . GLU A 1 93 ? -1.858 17.370 -0.962 1.00 69.88 93 GLU A N 1
ATOM 733 C CA . GLU A 1 93 ? -0.712 18.143 -1.423 1.00 69.88 93 GLU A CA 1
ATOM 734 C C . GLU A 1 93 ? 0.183 18.425 -0.213 1.00 69.88 93 GLU A C 1
ATOM 736 O O . GLU A 1 93 ? -0.218 19.089 0.748 1.00 69.88 93 GLU A O 1
ATOM 741 N N . VAL A 1 94 ? 1.388 17.860 -0.232 1.00 56.97 94 VAL A N 1
ATOM 742 C CA . VAL A 1 94 ? 2.426 18.208 0.735 1.00 56.97 94 VAL A CA 1
ATOM 743 C C . VAL A 1 94 ? 3.051 19.505 0.222 1.00 56.97 94 VAL A C 1
ATOM 745 O O . VAL A 1 94 ? 3.788 19.479 -0.761 1.00 56.97 94 VAL A O 1
ATOM 748 N N . ALA A 1 95 ? 2.653 20.630 0.823 1.00 47.56 95 ALA A N 1
ATOM 749 C CA . ALA A 1 95 ? 3.181 21.962 0.519 1.00 47.56 95 ALA A CA 1
ATOM 750 C C . ALA A 1 95 ? 4.654 22.117 0.925 1.00 47.56 95 ALA A C 1
ATOM 752 O O . ALA A 1 95 ? 5.052 21.508 1.948 1.00 47.56 95 ALA A O 1
#